Protein AF-A0AAW0TX79-F1 (afdb_monomer_lite)

Organism: Scylla paramamosain (NCBI:txid85552)

Sequence (76 aa):
MRSLCKGVITNMHSMMPRSMLEENEITSIICGGSALARNPILLQELEHAYQLPTTLDSRGDAAYGSALAAINAGAD

Radius of gyration: 15.22 Å; chains: 1; bounding box: 30×25×45 Å

Structure (mmCIF, N/CA/C/O backbone):
data_AF-A0AAW0TX79-F1
#
_entry.id   AF-A0AAW0TX79-F1
#
loop_
_atom_site.group_PDB
_atom_site.id
_atom_site.type_symbol
_atom_site.label_atom_id
_atom_site.label_alt_id
_atom_site.label_comp_id
_atom_site.label_asym_id
_atom_site.label_entity_id
_atom_site.label_seq_id
_atom_site.pdbx_PDB_ins_code
_atom_site.Cartn_x
_atom_site.Cartn_y
_atom_site.Cartn_z
_atom_site.occupancy
_atom_site.B_iso_or_equiv
_atom_site.auth_seq_id
_atom_site.auth_comp_id
_atom_site.auth_asym_id
_atom_site.auth_atom_id
_atom_site.pdbx_PDB_model_num
ATOM 1 N N . MET A 1 1 ? 8.891 11.066 16.353 1.00 73.44 1 MET A N 1
ATOM 2 C CA . MET A 1 1 ? 8.926 10.296 15.086 1.00 73.44 1 MET A CA 1
ATOM 3 C C . MET A 1 1 ? 7.594 9.614 14.779 1.00 73.44 1 MET A C 1
ATOM 5 O O . MET A 1 1 ? 7.032 9.887 13.727 1.00 73.44 1 MET A O 1
ATOM 9 N N . ARG A 1 2 ? 7.034 8.797 15.690 1.00 92.00 2 ARG A N 1
ATOM 10 C CA . ARG A 1 2 ? 5.733 8.127 15.473 1.00 92.00 2 ARG A CA 1
ATOM 11 C C . ARG A 1 2 ? 4.572 9.093 15.191 1.00 92.00 2 ARG A C 1
ATOM 13 O O . ARG A 1 2 ? 3.798 8.841 14.283 1.00 92.00 2 ARG A O 1
ATOM 20 N N . SER A 1 3 ? 4.507 10.235 15.881 1.00 95.06 3 SER A N 1
ATOM 21 C CA . SER A 1 3 ? 3.499 11.283 15.635 1.00 95.06 3 SER A CA 1
ATOM 22 C C . SER A 1 3 ? 3.491 11.811 14.195 1.00 95.06 3 SER A C 1
ATOM 24 O O . SER A 1 3 ? 2.422 12.057 13.649 1.00 95.06 3 SER A O 1
ATOM 26 N N . LEU A 1 4 ? 4.662 11.932 13.559 1.00 95.62 4 LEU A N 1
ATOM 27 C CA . LEU A 1 4 ? 4.769 12.345 12.159 1.00 95.62 4 LEU A CA 1
ATOM 28 C C . LEU A 1 4 ? 4.229 11.260 11.222 1.00 95.62 4 LEU A C 1
ATOM 30 O O . LEU A 1 4 ? 3.431 11.562 10.343 1.00 95.62 4 LEU A O 1
ATOM 34 N N . CYS A 1 5 ? 4.620 9.999 11.442 1.00 95.94 5 CYS A N 1
ATOM 35 C CA . CYS A 1 5 ? 4.116 8.868 10.657 1.00 95.94 5 CYS A CA 1
ATOM 36 C C . CYS A 1 5 ? 2.592 8.765 10.781 1.00 95.94 5 CYS A C 1
ATOM 38 O O . CYS A 1 5 ? 1.899 8.701 9.773 1.00 95.94 5 CYS A O 1
ATOM 40 N N . LYS A 1 6 ? 2.067 8.873 12.007 1.00 96.81 6 LYS A N 1
ATOM 41 C CA . LYS A 1 6 ? 0.628 8.917 12.269 1.00 96.81 6 LYS A CA 1
ATOM 42 C C . LYS A 1 6 ? -0.054 10.057 11.514 1.00 96.81 6 LYS A C 1
ATOM 44 O O . LYS A 1 6 ? -1.102 9.837 10.920 1.00 96.81 6 LYS A O 1
ATOM 49 N N . GLY A 1 7 ? 0.536 11.254 11.502 1.00 97.56 7 GLY A N 1
ATOM 50 C CA . GLY A 1 7 ? 0.016 12.403 10.755 1.00 97.56 7 GLY A CA 1
ATOM 51 C C . GLY A 1 7 ? -0.078 12.143 9.248 1.00 97.56 7 GLY A C 1
ATOM 52 O O . GLY A 1 7 ? -1.125 12.386 8.654 1.00 97.56 7 GLY A O 1
ATOM 53 N N . VAL A 1 8 ? 0.977 11.579 8.648 1.00 96.06 8 VAL A N 1
ATOM 54 C CA . VAL A 1 8 ? 0.989 11.189 7.225 1.00 96.06 8 VAL A CA 1
ATOM 55 C C . VAL A 1 8 ? -0.110 10.168 6.927 1.00 96.06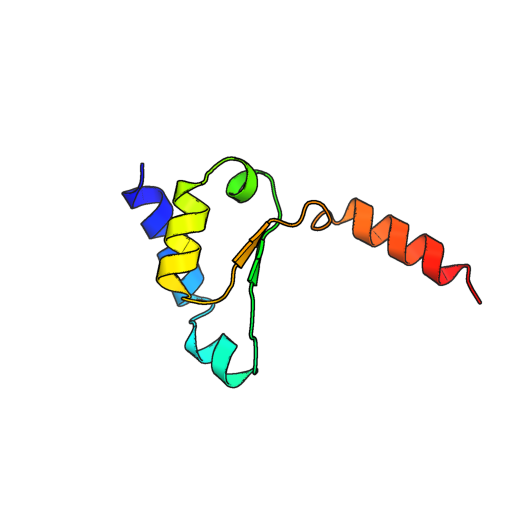 8 VAL A C 1
ATOM 57 O O . VAL A 1 8 ? -0.893 10.3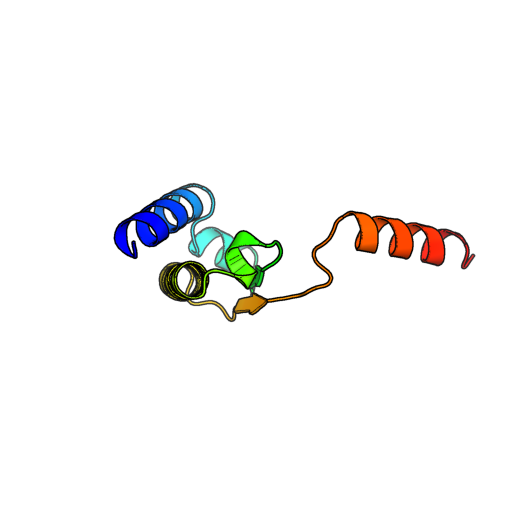70 6.000 1.00 96.06 8 VAL A O 1
ATOM 60 N N . ILE A 1 9 ? -0.218 9.111 7.737 1.00 96.69 9 ILE A N 1
ATOM 61 C CA . ILE A 1 9 ? -1.246 8.081 7.548 1.00 96.69 9 ILE A CA 1
ATOM 62 C C . ILE A 1 9 ? -2.655 8.639 7.770 1.00 96.69 9 ILE A C 1
ATOM 64 O O . ILE A 1 9 ? -3.567 8.296 7.026 1.00 96.69 9 ILE A O 1
ATOM 68 N N . THR A 1 10 ? -2.837 9.546 8.730 1.00 97.44 10 THR A N 1
ATOM 69 C CA . THR A 1 10 ? -4.131 10.204 8.981 1.00 97.44 10 THR A CA 1
ATOM 70 C C . THR A 1 10 ? -4.573 11.015 7.766 1.00 97.44 10 THR A C 1
ATOM 72 O O . THR A 1 10 ? -5.730 10.934 7.366 1.00 97.44 10 THR A O 1
ATOM 75 N N . ASN A 1 11 ? -3.648 11.751 7.144 1.00 97.31 11 ASN A N 1
ATOM 76 C CA . ASN A 1 11 ? -3.929 12.478 5.910 1.00 97.31 11 ASN A CA 1
ATOM 77 C C . ASN A 1 11 ? -4.249 11.536 4.737 1.00 97.31 11 ASN A C 1
ATOM 79 O O . ASN A 1 11 ? -5.119 11.828 3.929 1.00 97.31 11 ASN A O 1
ATOM 83 N N . MET A 1 12 ? -3.582 10.382 4.637 1.00 95.69 12 MET A N 1
ATOM 84 C CA . MET A 1 12 ? -3.958 9.380 3.634 1.00 95.69 12 MET A CA 1
ATOM 85 C C . MET A 1 12 ? -5.361 8.822 3.892 1.00 95.69 12 MET A C 1
ATOM 87 O O . MET A 1 12 ? -6.160 8.751 2.965 1.00 95.69 12 MET A O 1
ATOM 91 N N . HIS A 1 13 ? -5.676 8.475 5.140 1.00 96.88 13 HIS A N 1
ATOM 92 C CA . HIS A 1 13 ? -6.976 7.922 5.521 1.00 96.88 13 HIS A CA 1
ATOM 93 C C . HIS A 1 13 ? -8.126 8.930 5.339 1.00 96.88 13 HIS A C 1
ATOM 95 O O . HIS A 1 13 ? -9.266 8.524 5.144 1.00 96.88 13 HIS A O 1
ATOM 101 N N . SER A 1 14 ? -7.873 10.245 5.376 1.00 97.25 14 SER A N 1
ATOM 102 C CA . SER A 1 14 ? -8.911 11.234 5.050 1.00 97.25 14 SER A CA 1
ATOM 103 C C . SER A 1 14 ? -9.215 11.310 3.549 1.00 97.25 14 SER A C 1
ATOM 105 O O . SER A 1 14 ? -10.355 11.583 3.185 1.00 97.25 14 SER A O 1
ATOM 107 N N . MET A 1 15 ? -8.227 11.054 2.683 1.00 97.31 15 MET A N 1
ATOM 108 C CA . MET A 1 15 ? -8.412 10.999 1.225 1.00 97.31 15 MET A CA 1
ATOM 109 C C . MET A 1 15 ? -8.963 9.648 0.754 1.00 97.31 15 MET A C 1
ATOM 111 O O . MET A 1 15 ? -9.693 9.586 -0.232 1.00 97.31 15 MET A O 1
ATOM 115 N N . MET A 1 16 ? -8.602 8.570 1.448 1.00 96.19 16 MET A N 1
ATOM 116 C CA . MET A 1 16 ? -8.984 7.197 1.134 1.00 96.19 16 MET A CA 1
ATOM 117 C C . MET A 1 16 ? -9.359 6.474 2.433 1.00 96.19 16 MET A C 1
ATOM 119 O O . MET A 1 16 ? -8.537 5.766 3.011 1.00 96.19 16 MET A O 1
ATOM 123 N N . PRO A 1 17 ? -10.574 6.693 2.958 1.00 96.75 17 PRO A N 1
ATOM 124 C CA . PRO A 1 17 ? -11.001 6.057 4.195 1.00 96.75 17 PRO A CA 1
ATOM 125 C C . PRO A 1 17 ? -11.186 4.555 4.000 1.00 96.75 17 PRO A C 1
ATOM 127 O O . PRO A 1 17 ? -11.539 4.092 2.915 1.00 96.75 17 PRO A O 1
ATOM 130 N N . ARG A 1 18 ? -11.020 3.787 5.080 1.00 95.88 18 ARG A N 1
ATOM 131 C CA . ARG A 1 18 ? -11.240 2.335 5.057 1.00 95.88 18 ARG A CA 1
ATOM 132 C C . ARG A 1 18 ? -12.610 1.941 4.494 1.00 95.88 18 ARG A C 1
ATOM 134 O O . ARG A 1 18 ? -12.680 0.981 3.739 1.00 95.88 18 ARG A O 1
ATOM 141 N N . SER A 1 19 ? -13.670 2.684 4.816 1.00 96.56 19 SER A N 1
ATOM 142 C CA . SER A 1 19 ? -15.022 2.387 4.327 1.00 96.56 19 SER A CA 1
ATOM 143 C C . SER A 1 19 ? -15.095 2.364 2.801 1.00 96.56 19 SER A C 1
ATOM 145 O O . SER A 1 19 ? -15.734 1.489 2.238 1.00 96.56 19 SER A O 1
ATOM 147 N N . MET A 1 20 ? -14.365 3.255 2.123 1.00 97.44 20 MET A N 1
ATOM 148 C CA . MET A 1 20 ? -14.287 3.261 0.662 1.00 97.44 20 MET A CA 1
ATOM 149 C C . MET A 1 20 ? -13.629 1.979 0.133 1.00 97.44 20 MET A C 1
ATOM 151 O O . MET A 1 20 ? -14.059 1.446 -0.885 1.00 97.44 20 MET A O 1
ATOM 155 N N . LEU A 1 21 ? -12.617 1.450 0.826 1.00 96.62 21 LEU A N 1
ATOM 156 C CA . LEU A 1 21 ? -12.003 0.174 0.455 1.00 96.62 21 LEU A CA 1
ATOM 157 C C . LEU A 1 21 ? -12.989 -0.989 0.631 1.00 96.62 21 LEU A C 1
ATOM 159 O O . LEU A 1 21 ? -13.097 -1.835 -0.252 1.00 96.62 21 LEU A O 1
ATOM 163 N N . GLU A 1 22 ? -13.733 -1.001 1.738 1.00 95.94 22 GLU A N 1
ATOM 164 C CA . GLU A 1 22 ? -14.738 -2.029 2.033 1.00 95.94 22 GLU A CA 1
ATOM 165 C C . GLU A 1 22 ? -15.902 -2.001 1.033 1.00 95.94 22 GLU A C 1
ATOM 167 O O . GLU A 1 22 ? -16.302 -3.048 0.530 1.00 95.94 22 GLU A O 1
ATOM 172 N N . GLU A 1 23 ? -16.395 -0.811 0.683 1.00 97.75 23 GLU A N 1
ATOM 173 C CA . GLU A 1 23 ? -17.445 -0.602 -0.325 1.00 97.75 23 GLU A CA 1
ATOM 174 C C . GLU A 1 23 ? -17.040 -1.094 -1.724 1.00 97.75 23 GLU A C 1
ATOM 176 O O . GLU A 1 23 ? -17.905 -1.422 -2.531 1.00 97.75 23 GLU A O 1
ATOM 181 N N . ASN A 1 24 ? -15.735 -1.163 -2.004 1.00 97.50 24 ASN A N 1
ATOM 182 C CA . ASN A 1 24 ? -15.177 -1.654 -3.266 1.00 97.50 24 ASN A CA 1
ATOM 183 C C . ASN A 1 24 ? -14.572 -3.065 -3.140 1.00 97.50 24 ASN A C 1
ATOM 185 O O . ASN A 1 24 ? -13.769 -3.462 -3.982 1.00 97.50 24 ASN A O 1
ATOM 189 N N . GLU A 1 25 ? -14.931 -3.809 -2.088 1.00 97.25 25 GLU A N 1
ATOM 190 C CA . GLU A 1 25 ? -14.522 -5.205 -1.865 1.00 97.25 25 GLU A CA 1
ATOM 191 C C . GLU A 1 25 ? -12.992 -5.409 -1.826 1.00 97.25 25 GLU A C 1
ATOM 193 O O . GLU A 1 25 ? -12.472 -6.485 -2.129 1.00 97.25 25 GLU A O 1
ATOM 198 N N . ILE A 1 26 ? -12.240 -4.378 -1.430 1.00 97.19 26 ILE A N 1
ATOM 199 C CA . ILE A 1 26 ? -10.782 -4.447 -1.318 1.00 97.19 26 ILE A CA 1
ATOM 200 C C . ILE A 1 26 ? -10.406 -5.197 -0.038 1.00 97.19 26 ILE A C 1
ATOM 202 O O . ILE A 1 26 ? -10.740 -4.790 1.073 1.00 97.19 26 ILE A O 1
ATOM 206 N N . THR A 1 27 ? -9.638 -6.276 -0.191 1.00 95.69 27 THR A N 1
ATOM 207 C CA . THR A 1 27 ? -9.304 -7.194 0.911 1.00 95.69 27 THR A CA 1
ATOM 208 C C . THR A 1 27 ? -7.888 -7.043 1.459 1.00 95.69 27 THR A C 1
ATOM 210 O O . THR A 1 27 ? -7.559 -7.657 2.472 1.00 95.69 27 THR A O 1
ATOM 213 N N . SER A 1 28 ? -7.013 -6.296 0.787 1.00 95.12 28 SER A N 1
ATOM 214 C CA . SER A 1 28 ? -5.594 -6.206 1.152 1.00 95.12 28 SER A CA 1
ATOM 215 C C . SER A 1 28 ? -4.916 -4.981 0.555 1.00 95.12 28 SER A C 1
ATOM 217 O O . SER A 1 28 ? -5.319 -4.497 -0.502 1.00 95.12 28 SER A O 1
ATOM 219 N N . ILE A 1 29 ? -3.833 -4.541 1.192 1.00 94.31 29 ILE A N 1
ATOM 220 C CA . ILE A 1 29 ? -3.005 -3.421 0.750 1.00 94.31 29 ILE A CA 1
ATOM 221 C C . ILE A 1 29 ? -1.615 -3.939 0.377 1.00 94.31 29 ILE A C 1
ATOM 223 O O . ILE A 1 29 ? -0.916 -4.554 1.182 1.00 94.31 29 ILE A O 1
ATOM 227 N N . ILE A 1 30 ? -1.186 -3.642 -0.848 1.00 92.75 30 ILE A N 1
ATOM 228 C CA . ILE A 1 30 ? 0.191 -3.878 -1.278 1.00 92.75 30 ILE A CA 1
ATOM 229 C C . ILE A 1 30 ? 0.941 -2.553 -1.208 1.00 92.75 30 ILE A C 1
ATOM 231 O O . ILE A 1 30 ? 0.570 -1.564 -1.838 1.00 92.75 30 I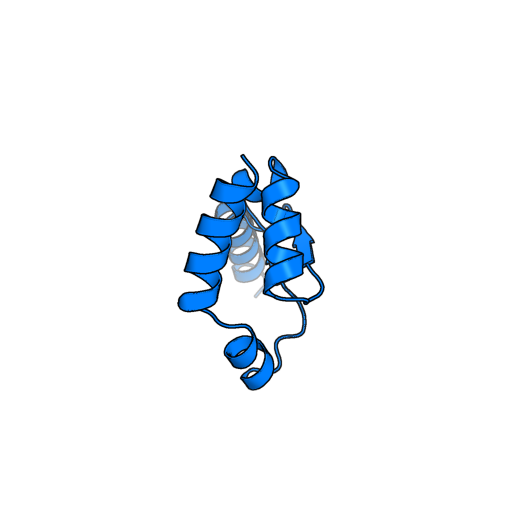LE A O 1
ATOM 235 N N . CYS A 1 31 ? 2.006 -2.539 -0.421 1.00 89.88 31 CYS A N 1
ATOM 236 C CA . CYS A 1 31 ? 2.854 -1.385 -0.203 1.00 89.88 31 CYS A CA 1
ATOM 237 C C . CYS A 1 31 ? 4.116 -1.476 -1.059 1.00 89.88 31 CYS A C 1
ATOM 239 O O . CYS A 1 31 ? 4.812 -2.490 -1.053 1.00 89.88 31 CYS A O 1
ATOM 241 N N . GLY A 1 32 ? 4.443 -0.376 -1.735 1.00 88.06 32 GLY A N 1
ATOM 242 C CA . GLY A 1 32 ? 5.682 -0.213 -2.489 1.00 88.06 32 GLY A CA 1
ATOM 243 C C . GLY A 1 32 ? 6.465 1.024 -2.051 1.00 88.06 32 GLY A C 1
ATOM 244 O O . GLY A 1 32 ? 5.994 1.855 -1.272 1.00 88.06 32 GLY A O 1
ATOM 245 N N . GLY A 1 33 ? 7.674 1.160 -2.591 1.00 86.19 33 GLY A N 1
ATOM 246 C CA . GLY A 1 33 ? 8.505 2.347 -2.412 1.00 86.19 33 GLY A CA 1
ATOM 247 C C . GLY A 1 33 ? 9.415 2.324 -1.179 1.00 86.19 33 GLY A C 1
ATOM 248 O O . GLY A 1 33 ? 9.205 1.626 -0.185 1.00 86.19 33 GLY A O 1
ATOM 249 N N . SER A 1 34 ? 10.471 3.133 -1.253 1.00 87.44 34 SER A N 1
ATOM 250 C CA . SER A 1 34 ? 11.563 3.147 -0.274 1.00 87.44 34 SER A CA 1
ATOM 251 C C . SER A 1 34 ? 11.143 3.641 1.112 1.00 87.44 34 SER A C 1
ATOM 253 O O . SER A 1 34 ? 11.712 3.192 2.105 1.00 87.44 34 SER A O 1
ATOM 255 N N . ALA A 1 35 ? 10.150 4.533 1.196 1.00 90.12 35 ALA A N 1
ATOM 256 C CA . ALA A 1 35 ? 9.672 5.082 2.462 1.00 90.12 35 ALA A CA 1
ATOM 257 C C . ALA A 1 35 ? 9.054 3.997 3.357 1.00 90.12 35 ALA A C 1
ATOM 259 O O . ALA A 1 35 ? 9.456 3.867 4.509 1.00 90.12 35 ALA A O 1
ATOM 260 N N . LEU A 1 36 ? 8.134 3.189 2.822 1.00 90.00 36 LEU A N 1
ATOM 261 C CA . LEU A 1 36 ? 7.493 2.094 3.558 1.00 90.00 36 LEU A CA 1
ATOM 262 C C . LEU A 1 36 ? 8.467 0.936 3.809 1.00 90.00 36 LEU A C 1
ATOM 264 O O . LEU A 1 36 ? 8.513 0.410 4.917 1.00 90.00 36 LEU A O 1
ATOM 268 N N . ALA A 1 37 ? 9.320 0.609 2.832 1.00 87.94 37 ALA A N 1
ATOM 269 C CA . ALA A 1 37 ? 10.307 -0.462 2.976 1.00 87.94 37 ALA A CA 1
ATOM 270 C C . ALA A 1 37 ? 11.378 -0.180 4.050 1.00 87.94 37 ALA A C 1
ATOM 272 O O . ALA A 1 37 ? 11.921 -1.110 4.642 1.00 87.94 37 ALA A O 1
ATOM 273 N N . ARG A 1 38 ? 11.709 1.095 4.302 1.00 91.25 38 ARG A N 1
ATOM 274 C CA . ARG A 1 38 ? 12.761 1.502 5.257 1.00 91.25 38 ARG A CA 1
ATOM 275 C C . ARG A 1 38 ? 12.214 2.065 6.570 1.00 91.25 38 ARG A C 1
ATOM 277 O O . ARG A 1 38 ? 13.002 2.335 7.474 1.00 91.25 38 ARG A O 1
ATOM 284 N N . ASN A 1 39 ? 10.899 2.262 6.689 1.00 93.69 39 ASN A N 1
ATOM 285 C CA . ASN A 1 39 ? 10.266 2.829 7.878 1.00 93.69 39 ASN A CA 1
ATOM 286 C C . ASN A 1 39 ? 9.173 1.894 8.429 1.00 93.69 39 ASN A C 1
ATOM 288 O O . ASN A 1 39 ? 7.998 2.047 8.087 1.00 93.69 39 ASN A O 1
ATOM 292 N N . PRO A 1 40 ? 9.525 0.971 9.342 1.00 92.81 40 PRO A N 1
ATOM 293 C CA . PRO A 1 40 ? 8.559 0.035 9.915 1.00 92.81 40 PRO A CA 1
ATOM 294 C C . PRO A 1 40 ? 7.480 0.728 10.759 1.00 92.81 40 PRO A C 1
ATOM 296 O O . PRO A 1 40 ? 6.382 0.202 10.893 1.00 92.81 40 PRO A O 1
ATOM 299 N N . ILE A 1 41 ? 7.748 1.921 11.306 1.00 95.19 41 ILE A N 1
ATOM 300 C CA . ILE A 1 41 ? 6.737 2.678 12.058 1.00 95.19 41 ILE A CA 1
ATOM 301 C C . ILE A 1 41 ? 5.640 3.1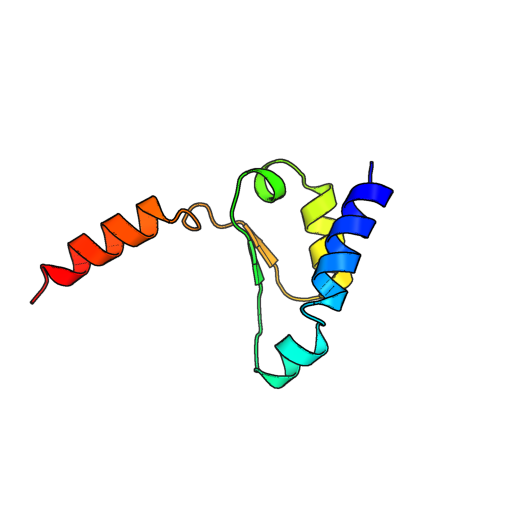68 11.111 1.00 95.19 41 ILE A C 1
ATOM 303 O O . ILE A 1 41 ? 4.470 3.121 11.469 1.00 95.19 41 ILE A O 1
ATOM 307 N N . LEU A 1 42 ? 5.996 3.614 9.904 1.00 95.00 42 LEU A N 1
ATOM 308 C CA . LEU A 1 42 ? 5.012 4.050 8.914 1.00 95.00 42 LEU A CA 1
ATOM 309 C C . LEU A 1 42 ? 4.099 2.895 8.484 1.00 95.00 42 LEU A C 1
ATOM 311 O O . LEU A 1 42 ? 2.891 3.090 8.395 1.00 95.00 42 LEU A O 1
ATOM 315 N N . LEU A 1 43 ? 4.669 1.701 8.286 1.00 93.62 43 LEU A N 1
ATOM 316 C CA . LEU A 1 43 ? 3.908 0.492 7.970 1.00 93.62 43 LEU A CA 1
ATOM 317 C C . LEU A 1 43 ? 2.949 0.109 9.110 1.00 93.62 43 LEU A C 1
ATOM 319 O O . LEU A 1 43 ? 1.771 -0.109 8.860 1.00 93.62 43 LEU A O 1
ATOM 323 N N . GLN A 1 44 ? 3.415 0.133 10.363 1.00 94.19 44 GLN A N 1
ATOM 324 C CA . GLN A 1 44 ? 2.566 -0.140 11.532 1.00 94.19 44 GLN A CA 1
ATOM 325 C C . GLN A 1 44 ? 1.410 0.857 11.675 1.00 94.19 44 GLN A C 1
ATOM 327 O O . GLN A 1 44 ? 0.295 0.470 12.014 1.00 94.19 44 GLN A O 1
ATOM 332 N N . GLU A 1 45 ? 1.662 2.153 11.460 1.00 96.25 45 GLU A N 1
ATOM 333 C CA . GLU A 1 45 ? 0.593 3.157 11.523 1.00 96.25 45 GLU A CA 1
ATOM 334 C C . GLU A 1 45 ? -0.421 2.957 10.384 1.00 96.25 45 GLU A C 1
ATOM 336 O O . GLU A 1 45 ? -1.614 3.145 10.611 1.00 96.25 45 GLU A O 1
ATOM 341 N N . LEU A 1 46 ? 0.025 2.535 9.193 1.00 95.38 46 LEU A N 1
ATOM 342 C CA . LEU A 1 46 ? -0.849 2.188 8.068 1.00 95.38 46 LEU A CA 1
ATOM 343 C C . LEU A 1 46 ? -1.734 0.978 8.401 1.00 95.38 46 LEU A C 1
ATOM 345 O O . LEU A 1 46 ? -2.954 1.063 8.272 1.00 95.38 46 LEU A O 1
ATOM 349 N N . GLU A 1 47 ? -1.135 -0.111 8.886 1.00 94.94 47 GLU A N 1
ATOM 350 C CA . GLU A 1 47 ? -1.851 -1.317 9.320 1.00 94.94 47 GLU A CA 1
ATOM 351 C C . GLU A 1 47 ? -2.877 -1.000 10.410 1.00 94.94 47 GLU A C 1
ATOM 353 O O . GLU A 1 47 ? -4.008 -1.477 10.358 1.00 94.94 47 GLU A O 1
ATOM 358 N N . HIS A 1 48 ? -2.524 -0.145 11.372 1.00 95.38 48 HIS A N 1
ATOM 359 C CA . HIS A 1 48 ? -3.445 0.278 12.424 1.00 95.38 48 HIS A CA 1
ATOM 360 C C . HIS A 1 48 ? -4.608 1.116 11.872 1.00 95.38 48 HIS A C 1
ATOM 362 O O . HIS A 1 48 ? -5.756 0.909 12.267 1.00 95.38 48 HIS A O 1
ATOM 368 N N . ALA A 1 49 ? -4.339 2.053 10.961 1.00 96.25 49 ALA A N 1
ATOM 369 C CA . ALA A 1 49 ? -5.376 2.922 10.414 1.00 96.25 49 ALA A CA 1
ATOM 370 C C . ALA A 1 49 ? -6.370 2.162 9.523 1.00 96.25 49 ALA A C 1
ATOM 372 O O . ALA A 1 49 ? -7.575 2.373 9.639 1.00 96.25 49 ALA A O 1
ATOM 373 N N . TYR A 1 50 ? -5.877 1.273 8.660 1.00 96.62 50 TYR A N 1
ATOM 374 C CA . TYR A 1 50 ? -6.710 0.576 7.677 1.00 96.62 50 TYR A CA 1
ATOM 375 C C . TYR A 1 50 ? -7.209 -0.790 8.148 1.00 96.62 50 TYR A C 1
ATOM 377 O O . TYR A 1 50 ? -8.243 -1.240 7.669 1.00 96.62 50 TYR A O 1
ATOM 385 N N . GLN A 1 51 ? -6.513 -1.440 9.087 1.00 95.94 51 GLN A N 1
ATOM 386 C CA . GLN A 1 51 ? -6.840 -2.773 9.620 1.00 95.94 51 GLN A CA 1
ATOM 387 C C . GLN A 1 51 ? -7.092 -3.821 8.521 1.00 95.94 51 GLN A C 1
ATOM 389 O O . GLN A 1 51 ? -7.946 -4.696 8.655 1.00 95.94 51 GLN A O 1
ATOM 394 N N . LEU A 1 52 ? -6.333 -3.722 7.430 1.00 95.00 52 LEU A N 1
ATOM 395 C CA . LEU A 1 52 ? -6.332 -4.672 6.326 1.00 95.00 52 LEU A CA 1
ATOM 396 C C . LEU A 1 52 ? -4.974 -5.379 6.260 1.00 95.00 52 LEU A C 1
ATOM 398 O O . LEU A 1 52 ? -3.950 -4.764 6.587 1.00 95.00 52 LEU A O 1
ATOM 402 N N . PRO A 1 53 ? -4.937 -6.647 5.806 1.00 94.00 53 PRO A N 1
ATOM 403 C CA . PRO A 1 53 ? -3.691 -7.332 5.497 1.00 94.00 53 PRO A CA 1
ATOM 404 C C . PRO A 1 53 ? -2.813 -6.454 4.609 1.00 94.00 53 PRO A C 1
ATOM 406 O O . PRO A 1 53 ? -3.237 -6.035 3.531 1.00 94.00 53 PRO A O 1
ATOM 409 N N . THR A 1 54 ? -1.606 -6.157 5.082 1.00 93.25 54 THR A N 1
ATOM 410 C CA . THR A 1 54 ? -0.676 -5.267 4.393 1.00 93.25 54 THR A CA 1
ATOM 411 C C . THR A 1 54 ? 0.632 -5.996 4.131 1.00 93.25 54 THR A C 1
ATOM 413 O O . THR A 1 54 ? 1.193 -6.628 5.023 1.00 93.25 54 THR A O 1
ATOM 416 N N . THR A 1 55 ? 1.129 -5.929 2.898 1.00 91.62 55 THR A N 1
ATOM 417 C CA . THR A 1 55 ? 2.384 -6.586 2.503 1.00 91.62 55 THR A CA 1
ATOM 418 C C . THR A 1 55 ? 3.285 -5.628 1.744 1.00 91.62 55 THR A C 1
ATOM 420 O O . THR A 1 55 ? 2.815 -4.900 0.872 1.00 91.62 55 THR A O 1
ATOM 423 N N . LEU A 1 56 ? 4.587 -5.661 2.026 1.00 89.31 56 LEU A N 1
ATOM 424 C CA . LEU A 1 56 ? 5.590 -4.981 1.207 1.00 89.31 56 LEU A CA 1
ATOM 425 C C . LEU A 1 56 ? 5.910 -5.834 -0.025 1.00 89.31 56 LEU A C 1
ATOM 427 O O . LEU A 1 56 ? 6.324 -6.983 0.122 1.00 89.31 56 LEU A O 1
ATOM 431 N N . ASP A 1 57 ? 5.769 -5.264 -1.221 1.00 85.69 57 ASP A N 1
ATOM 432 C CA . ASP A 1 57 ? 6.189 -5.906 -2.469 1.00 85.69 57 ASP A CA 1
ATOM 433 C C . ASP A 1 57 ? 7.313 -5.100 -3.135 1.00 85.69 57 ASP A C 1
ATOM 435 O O . ASP A 1 57 ? 7.236 -3.884 -3.324 1.00 85.69 57 ASP A O 1
ATOM 439 N N . SER A 1 58 ? 8.379 -5.806 -3.506 1.00 74.62 58 SER A N 1
ATOM 440 C CA . SER A 1 58 ? 9.526 -5.249 -4.230 1.00 74.62 58 SER A CA 1
ATOM 441 C C . SER A 1 58 ? 9.243 -5.007 -5.717 1.00 74.62 58 SER A C 1
ATOM 443 O O . SER A 1 58 ? 10.006 -4.305 -6.376 1.00 74.62 58 SER A O 1
ATOM 445 N N . ARG A 1 59 ? 8.130 -5.535 -6.240 1.00 76.94 59 ARG A N 1
ATOM 446 C CA . ARG A 1 59 ? 7.681 -5.373 -7.632 1.00 76.94 59 ARG A CA 1
ATOM 447 C C . ARG A 1 59 ? 6.854 -4.108 -7.869 1.00 76.94 59 ARG A C 1
ATOM 449 O O . ARG A 1 59 ? 6.437 -3.867 -8.995 1.00 76.94 59 ARG A O 1
ATOM 456 N N . GLY A 1 60 ? 6.633 -3.287 -6.840 1.00 73.88 60 GLY A N 1
ATOM 457 C CA . GLY A 1 60 ? 5.887 -2.026 -6.933 1.00 73.88 60 GLY A CA 1
ATOM 458 C C . GLY A 1 60 ? 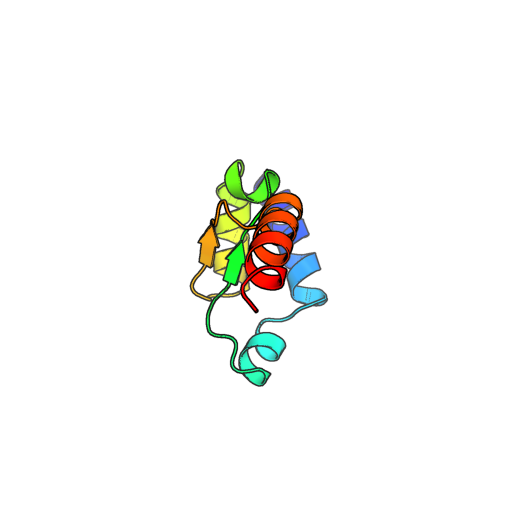6.610 -0.884 -7.666 1.00 73.88 60 GLY A C 1
ATOM 459 O O . GLY A 1 60 ? 6.258 0.274 -7.455 1.00 73.88 60 GLY A O 1
ATOM 460 N N . ASP A 1 61 ? 7.639 -1.176 -8.469 1.00 83.31 61 ASP A N 1
ATOM 461 C CA . ASP A 1 61 ? 8.372 -0.187 -9.266 1.00 83.31 61 ASP A CA 1
ATOM 462 C C . ASP A 1 61 ? 7.764 -0.064 -10.675 1.00 83.31 61 ASP A C 1
ATOM 464 O O . ASP A 1 61 ? 7.512 -1.061 -11.359 1.00 83.31 61 ASP A O 1
ATOM 468 N N . ALA A 1 62 ? 7.563 1.170 -11.137 1.00 87.69 62 ALA A N 1
ATOM 469 C CA . ALA A 1 62 ? 7.031 1.456 -12.467 1.00 87.69 62 ALA A CA 1
ATOM 470 C C . ALA A 1 62 ? 7.924 0.917 -13.601 1.00 87.69 62 ALA A C 1
ATOM 472 O O . ALA A 1 62 ? 7.410 0.511 -14.647 1.00 87.69 62 ALA A O 1
ATOM 473 N N . ALA A 1 63 ? 9.244 0.867 -13.404 1.00 89.88 63 ALA A N 1
ATOM 474 C CA . ALA A 1 63 ? 10.175 0.295 -14.371 1.00 89.88 63 ALA A CA 1
ATOM 475 C C . ALA A 1 63 ? 9.980 -1.222 -14.503 1.00 89.88 63 ALA A C 1
ATOM 477 O O . ALA A 1 63 ? 9.967 -1.740 -15.620 1.00 89.88 63 ALA A O 1
ATOM 478 N N . TYR A 1 64 ? 9.755 -1.923 -13.384 1.00 89.88 64 TYR A N 1
ATOM 479 C CA . TYR A 1 64 ? 9.436 -3.353 -13.400 1.00 89.88 64 TYR A CA 1
ATOM 480 C C . TYR A 1 64 ? 8.128 -3.609 -14.157 1.00 89.88 64 TYR A C 1
ATOM 482 O O . TYR A 1 64 ? 8.088 -4.454 -15.051 1.00 89.88 64 TYR A O 1
ATOM 490 N N . GLY A 1 65 ? 7.087 -2.822 -13.864 1.00 90.06 65 GLY A N 1
ATOM 491 C CA . GLY A 1 65 ? 5.812 -2.895 -14.581 1.00 90.06 65 GLY A CA 1
ATOM 492 C C . GLY A 1 65 ? 5.953 -2.627 -16.084 1.00 90.06 65 GLY A C 1
ATOM 493 O O . GLY A 1 65 ? 5.383 -3.358 -16.891 1.00 90.06 65 GLY A O 1
ATOM 494 N N . SER A 1 66 ? 6.765 -1.637 -16.471 1.00 93.75 66 SER A N 1
ATOM 495 C CA . SER A 1 66 ? 7.020 -1.304 -17.882 1.00 93.75 66 SER A CA 1
ATOM 496 C C . SER A 1 66 ? 7.724 -2.439 -18.627 1.00 93.75 66 SER A C 1
ATOM 498 O O . SER A 1 66 ? 7.325 -2.791 -19.735 1.00 93.75 66 SER A O 1
ATOM 500 N N . ALA A 1 67 ? 8.744 -3.045 -18.013 1.00 94.56 67 ALA A N 1
ATOM 501 C CA . ALA A 1 67 ? 9.445 -4.185 -18.596 1.00 94.56 67 ALA A CA 1
ATOM 502 C C . ALA A 1 67 ? 8.519 -5.401 -18.742 1.00 94.56 67 ALA A C 1
ATOM 504 O O . ALA A 1 67 ? 8.505 -6.040 -19.792 1.00 94.56 67 ALA A O 1
ATOM 505 N N . LEU A 1 68 ? 7.705 -5.686 -17.721 1.00 94.50 68 LEU A N 1
ATOM 506 C CA . LEU A 1 68 ? 6.736 -6.780 -17.758 1.00 94.50 68 LEU A CA 1
ATOM 507 C C . LEU A 1 68 ? 5.694 -6.579 -18.868 1.00 94.50 68 LEU A C 1
ATOM 509 O O . LEU A 1 68 ? 5.400 -7.515 -19.608 1.00 94.50 68 LEU A O 1
ATOM 513 N N . ALA A 1 69 ? 5.176 -5.359 -19.022 1.00 95.31 69 ALA A N 1
ATOM 514 C CA . ALA A 1 69 ? 4.245 -5.025 -20.096 1.00 95.31 69 ALA A CA 1
ATOM 515 C C . ALA A 1 69 ? 4.880 -5.210 -21.484 1.00 95.31 69 ALA A C 1
ATOM 517 O O . ALA A 1 69 ? 4.252 -5.794 -22.361 1.00 95.31 69 ALA A O 1
ATOM 518 N N . ALA A 1 70 ? 6.132 -4.777 -21.671 1.00 95.44 70 ALA A N 1
ATOM 519 C CA . ALA A 1 70 ? 6.855 -4.951 -22.931 1.00 95.44 70 ALA A CA 1
ATOM 520 C C . ALA A 1 70 ? 7.101 -6.431 -23.275 1.00 95.44 70 ALA A C 1
ATOM 522 O O . ALA A 1 70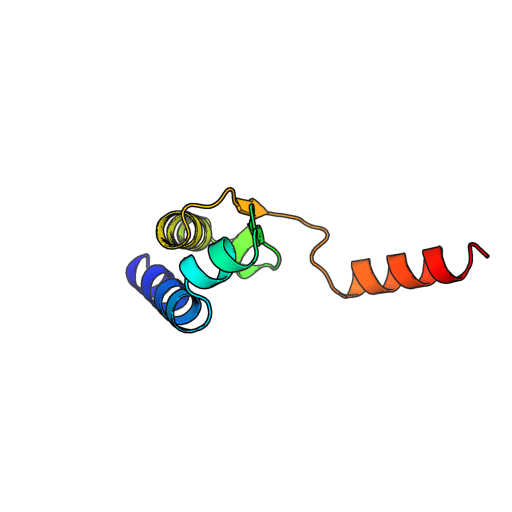 ? 6.952 -6.817 -24.431 1.00 95.44 70 ALA A O 1
ATOM 523 N N . ILE A 1 71 ? 7.437 -7.262 -22.280 1.00 96.06 71 ILE A N 1
ATOM 524 C CA . ILE A 1 71 ? 7.595 -8.715 -22.457 1.00 96.06 71 ILE A CA 1
ATOM 525 C C . ILE A 1 71 ? 6.267 -9.351 -22.879 1.00 96.06 71 ILE A C 1
ATOM 527 O O . ILE A 1 71 ? 6.235 -10.134 -23.824 1.00 96.06 71 ILE A O 1
ATOM 531 N N . ASN A 1 72 ? 5.170 -8.988 -22.212 1.00 93.75 72 ASN A N 1
ATOM 532 C CA . ASN A 1 72 ? 3.855 -9.563 -22.492 1.00 93.75 72 ASN A CA 1
ATOM 533 C C . ASN A 1 72 ? 3.264 -9.078 -23.825 1.00 93.75 72 ASN A C 1
ATOM 535 O O . ASN A 1 72 ? 2.520 -9.819 -24.453 1.00 93.75 72 ASN A O 1
ATOM 539 N N . ALA A 1 73 ? 3.607 -7.870 -24.280 1.00 87.00 73 ALA A N 1
ATOM 540 C CA . ALA A 1 73 ? 3.158 -7.334 -25.567 1.00 87.00 73 ALA A CA 1
ATOM 541 C C . ALA A 1 73 ? 3.811 -8.019 -26.783 1.00 87.00 73 ALA A C 1
ATOM 543 O O . ALA A 1 73 ? 3.333 -7.859 -27.900 1.00 87.00 73 ALA A O 1
ATOM 544 N N . GLY A 1 74 ? 4.915 -8.746 -26.584 1.00 75.56 74 GLY A N 1
ATOM 545 C CA . GLY A 1 74 ? 5.575 -9.537 -27.627 1.00 75.56 74 GLY A CA 1
ATOM 546 C C . GLY A 1 74 ? 5.189 -11.019 -27.627 1.00 75.56 74 GLY A C 1
ATOM 547 O O . GLY A 1 74 ? 5.834 -11.791 -28.331 1.00 75.56 74 GLY A O 1
ATOM 548 N N . ALA A 1 75 ? 4.214 -11.425 -26.805 1.00 61.34 75 ALA A N 1
ATOM 549 C CA . ALA A 1 75 ? 3.781 -12.815 -26.644 1.00 61.34 75 ALA A CA 1
ATOM 550 C C . ALA A 1 75 ? 2.552 -13.195 -27.502 1.00 61.34 75 ALA A C 1
ATOM 552 O O . ALA A 1 75 ? 1.972 -14.256 -27.267 1.00 61.34 75 ALA A O 1
ATOM 553 N N . ASP A 1 76 ? 2.191 -12.352 -28.477 1.00 54.69 76 ASP A N 1
ATOM 554 C CA . ASP A 1 76 ? 1.177 -12.617 -29.512 1.00 54.69 76 ASP A CA 1
ATOM 555 C C . ASP A 1 76 ? 1.786 -13.257 -30.775 1.00 54.69 76 ASP A C 1
ATOM 557 O O . ASP A 1 76 ? 2.834 -12.761 -31.259 1.00 54.69 76 ASP A O 1
#

Secondary structure (DSSP, 8-state):
-HHHHHHHHHHHHHHS-HHHHHHTT---EEE-SHHHHH-HHHHHHHHHHH-S-EEE-TT--HHHHHHHHHHHHT--

Foldseek 3Di:
DLVVLLVVLVVVCVVPPLVNCVVVVNQEEEDEDDCVVPDVSNVVSNCVRNVHHYYYDDCPDPVSVVVVVVVVVPVD

pLDDT: mean 91.67, std 7.99, range [54.69, 97.75]